Protein AF-A0A3M1T456-F1 (afdb_monomer)

Secondary structure (DSSP, 8-state):
-EEEEEETTTS-HHHHHHHHHHTTTTEEEEEEEETTEEEEEEEESSTTS-HHHHHHHHHHHHHHHHHHHHTT---

Foldseek 3Di:
DEKDWAFCVQFPPVLLVVLCVVCVVFWHWDWDDDPRTIIIDTDGPDPPDDRVVVVVVSNVSRNVSRVCVVVVDDD

pLDDT: mean 93.38, std 9.65, range [47.72, 98.25]

Mean predicted aligned error: 3.53 Å

Nearest PDB structures (foldseek):
  4grs-assembly1_C  TM=5.947E-01  e=6.777E-01  Thermotoga maritima MSB8
  4grs-assembly1_B  TM=5.942E-01  e=9.315E-01  Thermotoga maritima MSB8
  4grs-assembly1_D  TM=5.984E-01  e=1.280E+00  Thermotoga maritima MSB8
  4wit-assembly1_A  TM=6.803E-01  e=1.550E+00  Fusarium vanettenii 77-13-4
  3j9v-assembly1_b  TM=5.546E-01  e=1.280E+00  Saccharomyces cerevisiae

Sequence (75 aa):
MADLRLHHLVYSGRALEEASQAFAEVAEVEVRQQMPYFEVTLRAREADTDPEALRGEFANYVLALTIEERRGGHR

Radius of gyration: 12.05 Å; Cα contacts (8 Å, |Δi|>4): 105; chains: 1; bounding box: 30×17×34 Å

Structure (mmCIF, N/CA/C/O backbone):
data_AF-A0A3M1T456-F1
#
_entry.id   AF-A0A3M1T456-F1
#
loop_
_atom_site.group_PDB
_atom_site.id
_atom_site.type_symbol
_atom_site.label_atom_id
_atom_site.label_alt_id
_atom_site.label_comp_id
_atom_site.label_asym_id
_atom_site.label_entity_id
_atom_site.label_seq_id
_atom_site.pdbx_PDB_ins_code
_atom_site.Cartn_x
_atom_site.Cartn_y
_atom_site.Cartn_z
_atom_site.occupancy
_atom_site.B_iso_or_equiv
_atom_site.auth_seq_id
_atom_site.auth_comp_id
_atom_site.auth_asym_id
_atom_site.auth_atom_id
_atom_site.pdbx_PDB_model_num
ATOM 1 N N . MET A 1 1 ? 4.396 -2.538 -13.868 1.00 66.94 1 MET A N 1
ATOM 2 C CA . MET A 1 1 ? 3.284 -1.785 -13.249 1.00 66.94 1 MET A CA 1
ATOM 3 C C . MET A 1 1 ? 2.375 -2.797 -12.588 1.00 66.94 1 MET A C 1
ATOM 5 O O . MET A 1 1 ? 2.078 -3.797 -13.232 1.00 66.94 1 MET A O 1
ATOM 9 N N . ALA A 1 2 ? 2.007 -2.582 -11.330 1.00 79.31 2 ALA A N 1
ATOM 10 C CA . ALA A 1 2 ? 1.125 -3.473 -10.585 1.00 79.31 2 ALA A CA 1
ATOM 11 C C . ALA A 1 2 ? 0.001 -2.662 -9.936 1.00 79.31 2 ALA A C 1
ATOM 13 O O . ALA A 1 2 ? 0.275 -1.650 -9.294 1.00 79.31 2 ALA A O 1
ATOM 14 N N . ASP A 1 3 ? -1.240 -3.119 -10.096 1.00 92.75 3 ASP A N 1
ATOM 15 C CA . ASP A 1 3 ? -2.424 -2.431 -9.583 1.00 92.75 3 ASP A CA 1
ATOM 16 C C . ASP A 1 3 ? -3.044 -3.204 -8.413 1.00 92.75 3 ASP A C 1
ATOM 18 O O . ASP A 1 3 ? -3.175 -4.431 -8.444 1.00 92.75 3 ASP A O 1
ATOM 22 N N . LEU A 1 4 ? -3.437 -2.470 -7.375 1.00 95.38 4 LEU A N 1
ATOM 23 C CA . LEU A 1 4 ? -4.040 -2.963 -6.140 1.00 95.38 4 LEU A CA 1
ATOM 24 C C . LEU A 1 4 ? -5.373 -2.273 -5.882 1.00 95.38 4 LEU A C 1
ATOM 26 O O . LEU A 1 4 ? -5.528 -1.073 -6.096 1.00 95.38 4 LEU A O 1
ATOM 30 N N . ARG A 1 5 ? -6.319 -3.034 -5.329 1.00 97.00 5 ARG A N 1
ATOM 31 C CA . ARG A 1 5 ? -7.579 -2.508 -4.795 1.00 97.00 5 ARG A CA 1
ATOM 32 C C . ARG A 1 5 ? -7.700 -2.919 -3.337 1.00 97.00 5 ARG A C 1
ATOM 34 O O . ARG A 1 5 ? -7.945 -4.085 -3.035 1.00 97.00 5 ARG A O 1
ATOM 41 N N . LEU A 1 6 ? -7.521 -1.960 -2.437 1.00 97.19 6 LEU A N 1
ATOM 42 C CA . LEU A 1 6 ? -7.498 -2.183 -0.993 1.00 97.19 6 LEU A CA 1
ATOM 43 C C . LEU A 1 6 ? -8.787 -1.632 -0.378 1.00 97.19 6 LEU A C 1
ATOM 45 O O . LEU A 1 6 ? -9.073 -0.444 -0.471 1.00 97.19 6 LEU A O 1
ATOM 49 N N . HIS A 1 7 ? -9.622 -2.495 0.200 1.00 97.75 7 HIS A N 1
ATOM 50 C CA . HIS A 1 7 ? -10.946 -2.091 0.686 1.00 97.75 7 HIS A CA 1
ATOM 51 C C . HIS A 1 7 ? -10.841 -1.220 1.948 1.00 97.75 7 HIS A C 1
ATOM 53 O O . HIS A 1 7 ? -10.198 -1.626 2.916 1.00 97.75 7 HIS A O 1
ATOM 59 N N . HIS A 1 8 ? -11.537 -0.079 1.990 1.00 95.00 8 HIS A N 1
ATOM 60 C CA . HIS A 1 8 ? -11.447 0.897 3.094 1.00 95.00 8 HIS A CA 1
ATOM 61 C C . HIS A 1 8 ? -11.858 0.346 4.474 1.00 95.00 8 HIS A C 1
ATOM 63 O O . HIS A 1 8 ? -11.391 0.813 5.506 1.00 95.00 8 HIS A O 1
ATOM 69 N N . LEU A 1 9 ? -12.734 -0.665 4.520 1.00 95.44 9 LEU A N 1
ATOM 70 C CA . LEU A 1 9 ? -13.084 -1.341 5.782 1.00 95.44 9 LEU A CA 1
ATOM 71 C C . LEU A 1 9 ? -11.946 -2.207 6.344 1.00 95.44 9 LEU A C 1
ATOM 73 O O . LEU A 1 9 ? -11.937 -2.513 7.537 1.00 95.44 9 LEU A O 1
ATOM 77 N N . VAL A 1 10 ? -10.996 -2.627 5.508 1.00 96.69 10 VAL A N 1
ATOM 78 C CA . VAL A 1 10 ? -9.878 -3.496 5.908 1.00 96.69 10 VAL A CA 1
ATOM 79 C C . VAL A 1 10 ? -8.601 -2.690 6.082 1.00 96.69 10 VAL A C 1
ATOM 81 O O . VAL A 1 10 ? -7.902 -2.898 7.066 1.00 96.69 10 VAL A O 1
ATOM 84 N N . TYR A 1 11 ? -8.340 -1.759 5.169 1.00 97.12 11 TYR A N 1
ATOM 85 C CA . TYR A 1 11 ? -7.117 -0.967 5.102 1.00 97.12 11 TYR A CA 1
ATOM 86 C C . TYR A 1 11 ? -7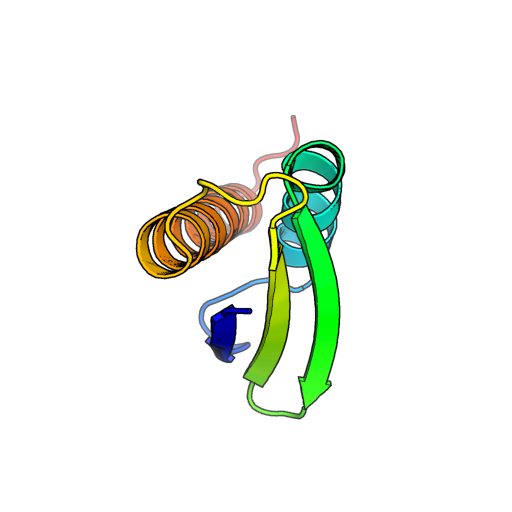.356 0.462 5.583 1.00 97.12 11 TYR A C 1
ATOM 88 O O . TYR A 1 11 ? -8.411 1.036 5.323 1.00 97.12 11 TYR A O 1
ATOM 96 N N . SER A 1 12 ? -6.375 1.038 6.273 1.00 95.81 12 SER A N 1
ATOM 97 C CA . SER A 1 12 ? -6.402 2.437 6.702 1.00 95.81 12 SER A CA 1
ATOM 98 C C . SER A 1 12 ? -5.742 3.344 5.667 1.00 95.81 12 SER A C 1
ATOM 100 O O . SER A 1 12 ? -4.700 3.001 5.112 1.00 95.81 12 SER A O 1
ATOM 102 N N . GLY A 1 13 ? -6.319 4.530 5.451 1.00 95.50 13 GLY A N 1
ATOM 103 C CA . GLY A 1 13 ? -5.697 5.566 4.624 1.00 95.50 13 GLY A CA 1
ATOM 104 C C . GLY A 1 13 ? -4.360 6.043 5.199 1.00 95.50 13 GLY A C 1
ATOM 105 O O . GLY A 1 13 ? -3.405 6.204 4.448 1.00 95.50 13 GLY A O 1
ATOM 106 N N . ARG A 1 14 ? -4.249 6.166 6.530 1.00 95.88 14 ARG A N 1
ATOM 107 C CA . ARG A 1 14 ? -3.002 6.570 7.199 1.00 95.88 14 ARG A CA 1
ATOM 108 C C . ARG A 1 14 ? -1.898 5.528 7.013 1.00 95.88 14 ARG A C 1
ATOM 110 O O . ARG A 1 14 ? -0.788 5.875 6.626 1.00 95.88 14 ARG A O 1
ATOM 117 N N . ALA A 1 15 ? -2.217 4.250 7.225 1.00 97.12 15 ALA A N 1
ATOM 118 C CA . ALA A 1 15 ? -1.291 3.144 6.973 1.00 97.12 15 ALA A CA 1
ATOM 119 C C . ALA A 1 15 ? -0.809 3.110 5.513 1.00 97.12 15 ALA A C 1
ATOM 121 O O . ALA A 1 15 ? 0.324 2.734 5.228 1.00 97.12 15 ALA A O 1
ATOM 122 N N . LEU A 1 16 ? -1.676 3.503 4.581 1.00 97.00 16 LEU A N 1
ATOM 123 C CA . LEU A 1 16 ? -1.374 3.539 3.159 1.00 97.00 16 LEU A CA 1
ATOM 124 C C . LEU A 1 16 ? -0.458 4.713 2.786 1.00 97.00 16 LEU A C 1
ATOM 126 O O . LEU A 1 16 ? 0.449 4.538 1.975 1.00 97.00 16 LEU A O 1
ATOM 130 N N . GLU A 1 17 ? -0.643 5.881 3.404 1.00 96.75 17 GLU A N 1
ATOM 131 C CA . GLU A 1 17 ? 0.282 7.017 3.286 1.00 96.75 17 GLU A CA 1
ATOM 132 C C . GLU A 1 17 ? 1.675 6.663 3.823 1.00 96.75 17 GLU A C 1
ATOM 134 O O . GLU A 1 17 ? 2.676 6.900 3.146 1.00 96.75 17 GLU A O 1
ATOM 139 N N . GLU A 1 18 ? 1.745 6.035 4.996 1.00 97.44 18 GLU A N 1
ATOM 140 C CA . GLU A 1 18 ? 3.007 5.605 5.607 1.00 97.44 18 GLU A CA 1
ATOM 141 C C . GLU A 1 18 ? 3.711 4.524 4.771 1.00 97.44 18 GLU A C 1
ATOM 143 O O . GLU A 1 18 ? 4.905 4.634 4.489 1.00 97.44 18 GLU A O 1
ATOM 148 N N . ALA A 1 19 ? 2.972 3.526 4.278 1.00 97.62 19 ALA A N 1
ATOM 149 C CA . ALA A 1 19 ? 3.512 2.528 3.356 1.00 97.62 19 ALA A CA 1
ATOM 150 C C . ALA A 1 19 ? 4.036 3.160 2.056 1.00 97.62 19 ALA A C 1
ATOM 152 O O . ALA A 1 19 ? 5.094 2.776 1.563 1.00 97.62 19 ALA A O 1
ATOM 153 N N . SER A 1 20 ? 3.331 4.159 1.514 1.00 97.62 20 SER A N 1
ATOM 154 C CA . SER A 1 20 ? 3.761 4.863 0.298 1.00 97.62 20 SER A CA 1
ATOM 155 C C . SER A 1 20 ? 5.100 5.578 0.493 1.00 97.62 20 SER A C 1
ATOM 157 O O . SER A 1 20 ? 5.919 5.599 -0.422 1.00 97.62 20 SER A O 1
ATOM 159 N N . GLN A 1 21 ? 5.353 6.122 1.688 1.00 97.62 21 GLN A N 1
ATOM 160 C CA . GLN A 1 21 ? 6.642 6.729 2.035 1.00 97.62 21 GLN A CA 1
ATOM 161 C C . GLN A 1 21 ? 7.740 5.672 2.194 1.00 97.62 21 GLN A C 1
ATOM 163 O O . GLN A 1 21 ? 8.825 5.843 1.644 1.00 97.62 21 GLN A O 1
ATOM 168 N N . ALA A 1 22 ? 7.451 4.564 2.883 1.00 97.56 22 ALA A N 1
ATOM 169 C CA . ALA A 1 22 ? 8.409 3.476 3.086 1.00 97.56 22 ALA A CA 1
ATOM 170 C C . ALA A 1 22 ? 8.864 2.825 1.765 1.00 97.56 22 ALA A C 1
ATOM 172 O O . ALA A 1 22 ? 10.004 2.383 1.654 1.00 97.56 22 ALA A O 1
ATOM 173 N N . PHE A 1 23 ? 7.996 2.800 0.751 1.00 96.94 23 PHE A N 1
ATOM 174 C CA . PHE A 1 23 ? 8.290 2.210 -0.558 1.00 96.94 23 PHE A CA 1
ATOM 175 C C . PHE A 1 23 ? 8.842 3.210 -1.587 1.00 96.94 23 PHE A C 1
ATOM 177 O O . PHE A 1 23 ? 9.171 2.800 -2.698 1.00 96.94 23 PHE A O 1
ATOM 184 N N . ALA A 1 24 ? 8.985 4.497 -1.250 1.00 95.50 24 ALA A N 1
ATOM 185 C CA . ALA A 1 24 ? 9.347 5.545 -2.214 1.00 95.50 24 ALA A CA 1
ATOM 186 C C . ALA A 1 24 ? 10.709 5.326 -2.909 1.00 95.50 24 ALA A C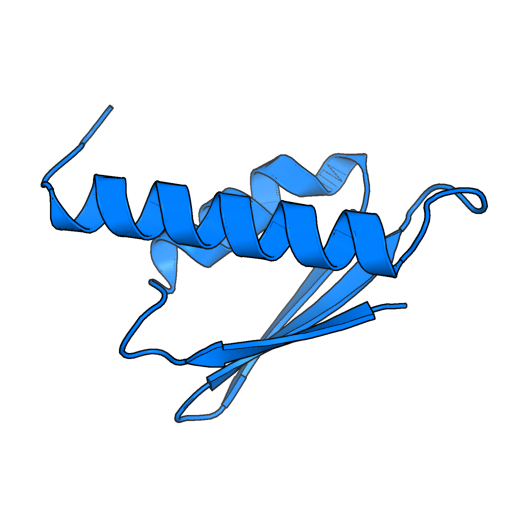 1
ATOM 188 O O . ALA A 1 24 ? 10.906 5.764 -4.051 1.00 95.50 24 ALA A O 1
ATOM 189 N N . GLU A 1 25 ? 11.642 4.646 -2.233 1.00 94.88 25 GLU A N 1
ATOM 190 C CA . GLU A 1 25 ? 12.969 4.313 -2.768 1.00 94.88 25 GLU A CA 1
ATOM 191 C C . GLU A 1 25 ? 12.931 3.178 -3.798 1.00 94.88 25 GLU A C 1
ATOM 193 O O . GLU A 1 25 ? 13.746 3.165 -4.717 1.00 94.88 25 GLU A O 1
ATOM 198 N N . VAL A 1 26 ? 11.968 2.259 -3.693 1.00 95.50 26 VAL A N 1
ATOM 199 C CA . VAL A 1 26 ? 11.883 1.061 -4.549 1.00 95.50 26 VAL A CA 1
ATOM 200 C C . VAL A 1 26 ? 10.784 1.164 -5.608 1.00 95.50 26 VAL A C 1
ATOM 202 O O . VAL A 1 26 ? 10.860 0.525 -6.660 1.00 95.50 26 VAL A O 1
ATOM 205 N N . ALA A 1 27 ? 9.771 2.000 -5.375 1.00 96.88 27 ALA A N 1
ATOM 206 C CA . ALA A 1 27 ? 8.641 2.171 -6.273 1.00 96.88 27 ALA A CA 1
ATOM 207 C C . ALA A 1 27 ? 8.078 3.599 -6.252 1.00 96.88 27 ALA A C 1
ATOM 209 O O . ALA A 1 27 ? 8.081 4.298 -5.242 1.00 96.88 27 ALA A O 1
ATOM 210 N N . GLU A 1 28 ? 7.526 4.016 -7.385 1.00 96.94 28 GLU A N 1
ATOM 211 C CA . GLU A 1 28 ? 6.556 5.105 -7.438 1.00 96.94 28 GLU A CA 1
ATOM 212 C C . GLU A 1 28 ? 5.181 4.554 -7.072 1.00 96.94 28 GLU A C 1
ATOM 214 O O . GLU A 1 28 ? 4.728 3.558 -7.645 1.00 96.94 28 GLU A O 1
ATOM 219 N N . VAL A 1 29 ? 4.529 5.213 -6.117 1.00 97.62 29 VAL A N 1
ATOM 220 C CA . VAL A 1 29 ? 3.221 4.824 -5.593 1.00 97.62 29 VAL A CA 1
ATOM 221 C C . VAL A 1 29 ? 2.220 5.925 -5.920 1.00 97.62 29 VAL A C 1
ATOM 223 O O . VAL A 1 29 ? 2.334 7.046 -5.428 1.00 97.62 29 VAL A O 1
ATOM 226 N N . GLU A 1 30 ? 1.230 5.612 -6.751 1.00 97.31 30 GLU A N 1
ATOM 227 C CA . GLU A 1 30 ? 0.082 6.483 -6.997 1.00 97.31 30 GLU A CA 1
ATOM 228 C C . GLU A 1 30 ? -1.135 5.915 -6.268 1.00 97.31 30 GLU A C 1
ATOM 230 O O . GLU A 1 30 ? -1.482 4.749 -6.445 1.00 97.31 30 GLU A O 1
ATOM 235 N N . VAL A 1 31 ? -1.806 6.745 -5.469 1.00 96.50 31 VAL A N 1
ATOM 236 C CA . VAL A 1 31 ? -2.990 6.354 -4.697 1.00 96.50 31 VAL A CA 1
ATOM 237 C C . VAL A 1 31 ? -4.184 7.182 -5.142 1.00 96.50 31 VAL A C 1
ATOM 239 O O . VAL A 1 31 ? -4.130 8.412 -5.163 1.00 96.50 31 VAL A O 1
ATOM 242 N N . ARG A 1 32 ? -5.298 6.514 -5.434 1.00 96.25 32 ARG A N 1
ATOM 243 C CA . ARG A 1 32 ? -6.597 7.140 -5.687 1.00 96.25 32 ARG A CA 1
ATOM 244 C C . ARG A 1 32 ? -7.621 6.600 -4.706 1.00 96.25 32 ARG A C 1
ATOM 246 O O . ARG A 1 32 ? -7.822 5.395 -4.585 1.00 96.25 32 ARG A O 1
ATOM 253 N N . GLN A 1 33 ? -8.292 7.503 -4.002 1.00 94.62 33 GLN A N 1
ATOM 254 C CA . GLN A 1 33 ? -9.414 7.132 -3.147 1.00 94.62 33 GLN A CA 1
A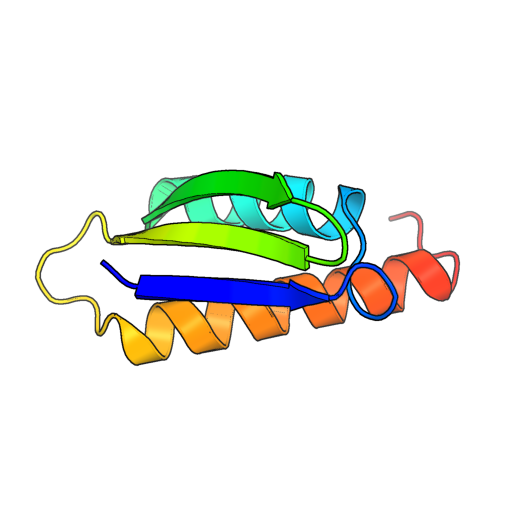TOM 255 C C . GLN A 1 33 ? -10.673 7.035 -4.010 1.00 94.62 33 GLN A C 1
ATOM 257 O O . GLN A 1 33 ? -11.188 8.049 -4.479 1.00 94.62 33 GLN A O 1
ATOM 262 N N . GLN A 1 34 ? -11.167 5.817 -4.230 1.00 93.88 34 GLN A N 1
ATOM 263 C CA . GLN A 1 34 ? -12.384 5.564 -4.993 1.00 93.88 34 GLN A CA 1
ATOM 264 C C . GLN A 1 34 ? -13.261 4.564 -4.247 1.00 93.88 34 GLN A C 1
ATOM 266 O O . GLN A 1 34 ? -13.125 3.348 -4.386 1.00 93.88 34 GLN A O 1
ATOM 271 N N . MET A 1 35 ? -14.183 5.092 -3.439 1.00 91.62 35 MET A N 1
ATOM 272 C CA . MET A 1 35 ? -15.013 4.278 -2.554 1.00 91.62 35 MET A CA 1
ATOM 273 C C . MET A 1 35 ? -15.714 3.133 -3.312 1.00 91.62 35 MET A C 1
ATOM 275 O O . MET A 1 35 ? -16.310 3.371 -4.364 1.00 91.62 35 MET A O 1
ATOM 279 N N . PRO A 1 36 ? -15.666 1.892 -2.786 1.00 95.44 36 PRO A N 1
ATOM 280 C CA . PRO A 1 36 ? -15.202 1.521 -1.445 1.00 95.44 36 PRO A CA 1
ATOM 281 C C . PRO A 1 36 ? -13.712 1.107 -1.356 1.00 95.44 36 PRO A C 1
ATOM 283 O O . PRO A 1 36 ? -13.326 0.432 -0.399 1.00 95.44 36 PRO A O 1
ATOM 286 N N . TYR A 1 37 ? -12.863 1.473 -2.312 1.00 97.62 37 TYR A N 1
ATOM 287 C CA . TYR A 1 37 ? -11.459 1.056 -2.360 1.00 97.62 37 TYR A CA 1
ATOM 288 C C . TYR A 1 37 ? -10.477 2.235 -2.346 1.00 97.62 37 TYR A C 1
ATOM 290 O O . TYR A 1 37 ? -10.775 3.346 -2.780 1.00 97.62 37 TYR A O 1
ATOM 298 N N . PHE A 1 38 ? -9.264 1.954 -1.891 1.00 97.56 38 PHE A N 1
ATOM 299 C CA . PHE A 1 38 ? -8.062 2.646 -2.328 1.00 97.56 38 PHE A CA 1
ATOM 300 C C . PHE A 1 38 ? -7.536 1.906 -3.559 1.00 97.56 38 PHE A C 1
ATOM 302 O O . PHE A 1 38 ? -7.225 0.714 -3.477 1.00 97.56 38 PHE A O 1
ATOM 309 N N . GLU A 1 39 ? -7.483 2.586 -4.697 1.00 97.50 39 GLU A N 1
ATOM 310 C CA . GLU A 1 39 ? -6.818 2.084 -5.896 1.00 97.50 39 GLU A CA 1
ATOM 311 C C . GLU A 1 39 ? -5.364 2.545 -5.858 1.00 97.50 39 GLU A C 1
ATOM 313 O O . GLU A 1 39 ? -5.094 3.742 -5.743 1.00 97.50 39 GLU A O 1
ATOM 318 N N . VAL A 1 40 ? -4.432 1.598 -5.894 1.00 97.56 40 VAL A N 1
ATOM 319 C CA . VAL A 1 40 ? -2.998 1.877 -5.805 1.00 97.56 40 VAL A CA 1
ATOM 320 C C . VAL A 1 40 ? -2.310 1.334 -7.043 1.00 97.56 40 VAL A C 1
ATOM 322 O O . VAL A 1 40 ? -2.444 0.151 -7.350 1.00 97.56 40 VAL A O 1
ATOM 325 N N . THR A 1 41 ? -1.547 2.181 -7.721 1.00 97.56 41 THR A N 1
ATOM 326 C CA . THR A 1 41 ? -0.680 1.790 -8.833 1.00 97.56 41 THR A CA 1
ATOM 327 C C . THR A 1 41 ? 0.768 1.886 -8.375 1.00 97.56 41 THR A C 1
ATOM 329 O O . THR A 1 41 ? 1.222 2.938 -7.925 1.00 97.56 41 THR A O 1
ATOM 332 N N . LEU A 1 42 ? 1.497 0.781 -8.513 1.00 97.25 42 LEU A N 1
ATOM 333 C CA . LEU A 1 42 ? 2.915 0.665 -8.192 1.00 97.25 42 LEU A CA 1
ATOM 334 C C . LEU A 1 42 ? 3.733 0.574 -9.482 1.00 97.25 42 LEU A C 1
ATOM 336 O O . LEU A 1 42 ? 3.480 -0.276 -10.352 1.00 97.25 42 LEU A O 1
ATOM 340 N N . ARG A 1 43 ? 4.752 1.422 -9.604 1.00 96.31 43 ARG A N 1
ATOM 341 C CA . ARG A 1 43 ? 5.766 1.328 -10.660 1.00 96.31 43 ARG A CA 1
ATOM 342 C C . ARG A 1 43 ? 7.127 1.128 -10.010 1.00 96.31 43 ARG A C 1
ATOM 344 O O . ARG A 1 43 ? 7.632 2.035 -9.362 1.00 96.31 43 ARG A O 1
ATOM 351 N N . ALA A 1 44 ? 7.697 -0.064 -10.171 1.00 96.25 44 ALA A N 1
ATOM 352 C CA . ALA A 1 44 ? 9.048 -0.345 -9.703 1.00 96.25 44 ALA A CA 1
ATOM 353 C C . ALA A 1 44 ? 10.048 0.624 -10.345 1.00 96.25 44 ALA A C 1
ATOM 355 O O . ALA A 1 44 ? 9.917 0.959 -11.527 1.00 96.25 44 ALA A O 1
ATOM 356 N N . ARG A 1 45 ? 11.032 1.070 -9.564 1.00 94.12 45 ARG A N 1
ATOM 357 C CA . ARG A 1 45 ? 12.132 1.897 -10.076 1.00 94.12 45 ARG A CA 1
ATOM 358 C C . ARG A 1 45 ? 13.210 1.060 -10.757 1.00 94.12 45 ARG A C 1
ATOM 360 O O . ARG A 1 45 ? 13.843 1.536 -11.696 1.00 94.12 45 ARG A O 1
ATOM 367 N N . GLU A 1 46 ? 13.393 -0.178 -10.312 1.00 94.06 46 GLU A N 1
ATOM 368 C CA . GLU A 1 46 ? 14.310 -1.133 -10.926 1.00 94.06 46 GLU A CA 1
ATOM 369 C C . GLU A 1 46 ? 13.575 -2.004 -11.952 1.00 94.06 46 GLU A C 1
ATOM 371 O O . GLU A 1 46 ? 12.453 -2.457 -11.725 1.00 94.06 46 GLU A O 1
ATOM 376 N N . ALA A 1 47 ? 14.214 -2.241 -13.100 1.00 88.06 47 ALA A N 1
ATOM 377 C CA . ALA A 1 47 ? 13.606 -2.983 -14.206 1.00 88.06 47 ALA A CA 1
ATOM 378 C C . ALA A 1 47 ? 13.394 -4.475 -13.890 1.00 88.06 47 ALA A C 1
ATOM 380 O O . ALA A 1 47 ? 12.462 -5.078 -14.418 1.00 88.06 47 ALA A O 1
ATOM 381 N N . ASP A 1 48 ? 14.231 -5.041 -13.015 1.00 92.00 48 ASP A N 1
ATOM 382 C CA . ASP A 1 48 ? 14.231 -6.469 -12.678 1.00 92.00 48 ASP A CA 1
ATOM 383 C C . ASP A 1 48 ? 13.342 -6.802 -11.464 1.00 92.00 48 ASP A C 1
ATOM 385 O O . ASP A 1 48 ? 13.254 -7.960 -11.052 1.00 92.00 48 ASP A O 1
ATOM 389 N N . THR A 1 49 ? 12.661 -5.810 -10.878 1.00 92.75 49 THR A N 1
ATOM 390 C CA . THR A 1 49 ? 11.712 -6.050 -9.786 1.00 92.75 49 THR A CA 1
ATOM 391 C C . THR A 1 49 ? 10.483 -6.793 -10.300 1.00 92.75 49 THR A C 1
ATOM 393 O O . THR A 1 49 ? 9.762 -6.290 -11.164 1.00 92.75 49 THR A O 1
ATOM 396 N N . ASP A 1 50 ? 10.190 -7.953 -9.708 1.00 94.06 50 ASP A N 1
ATOM 397 C CA . ASP A 1 50 ? 8.950 -8.685 -9.968 1.00 94.06 50 ASP A CA 1
ATOM 398 C C . ASP A 1 50 ? 7.730 -7.851 -9.518 1.00 94.06 50 ASP A C 1
ATOM 400 O O . ASP A 1 50 ? 7.561 -7.591 -8.318 1.00 94.06 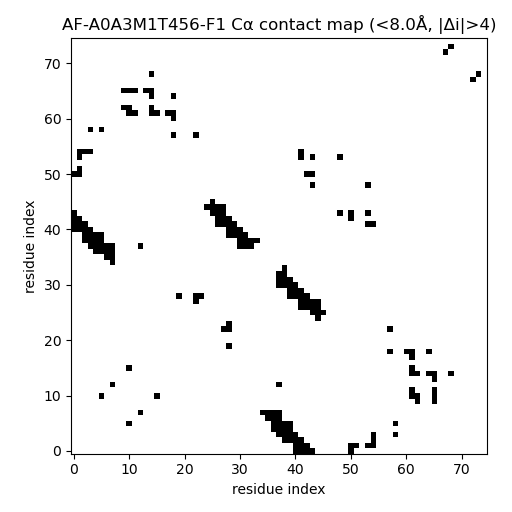50 ASP A O 1
ATOM 404 N N . PRO A 1 51 ? 6.848 -7.439 -10.452 1.00 92.25 51 PRO A N 1
ATOM 405 C CA . PRO A 1 51 ? 5.676 -6.641 -10.121 1.00 92.25 51 PRO A CA 1
ATOM 406 C C . PRO A 1 51 ? 4.715 -7.331 -9.146 1.00 92.25 51 PRO A C 1
ATOM 408 O O . PRO A 1 51 ? 4.071 -6.642 -8.358 1.00 92.25 51 PRO A O 1
ATOM 411 N N . GLU A 1 52 ? 4.597 -8.662 -9.181 1.00 93.69 52 GLU A N 1
ATOM 412 C CA . GLU A 1 52 ? 3.693 -9.410 -8.297 1.00 93.69 52 GLU A CA 1
ATOM 413 C C . GLU A 1 52 ? 4.233 -9.476 -6.866 1.00 93.69 52 GLU A C 1
ATOM 415 O O . GLU A 1 52 ? 3.475 -9.277 -5.911 1.00 93.69 52 GLU A O 1
ATOM 420 N N . ALA A 1 53 ? 5.546 -9.678 -6.715 1.00 94.88 53 ALA A N 1
ATOM 421 C CA . ALA A 1 53 ? 6.214 -9.640 -5.418 1.00 94.88 53 ALA A CA 1
ATOM 422 C C . ALA A 1 53 ? 6.081 -8.254 -4.770 1.00 94.88 53 ALA A C 1
ATOM 424 O O . ALA A 1 53 ? 5.596 -8.156 -3.642 1.00 94.88 53 ALA A O 1
ATOM 425 N N . LEU A 1 54 ? 6.389 -7.186 -5.520 1.00 95.94 54 LEU A N 1
ATOM 426 C CA . LEU A 1 54 ? 6.236 -5.801 -5.060 1.00 95.94 54 LEU A CA 1
ATOM 427 C C . LEU A 1 54 ? 4.793 -5.512 -4.620 1.00 95.94 54 LEU A C 1
ATOM 429 O O . LEU A 1 54 ? 4.556 -4.889 -3.584 1.00 95.94 54 LEU A O 1
ATOM 433 N N . ARG A 1 55 ? 3.816 -6.003 -5.390 1.00 96.06 55 ARG A N 1
ATOM 434 C CA . ARG A 1 55 ? 2.393 -5.852 -5.083 1.00 96.06 55 ARG A CA 1
ATOM 435 C C . ARG A 1 55 ? 2.012 -6.526 -3.766 1.00 96.06 55 ARG A C 1
ATOM 437 O O .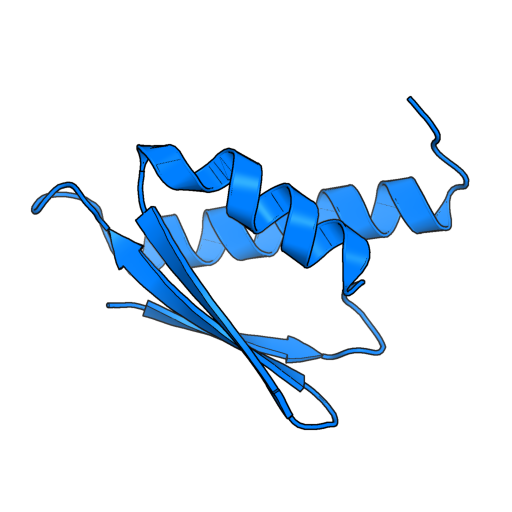 ARG A 1 55 ? 1.316 -5.929 -2.942 1.00 96.06 55 ARG A O 1
ATOM 444 N N . GLY A 1 56 ? 2.425 -7.779 -3.590 1.00 96.62 56 GLY A N 1
ATOM 445 C CA . GLY A 1 56 ? 2.136 -8.556 -2.388 1.00 96.62 56 GLY A CA 1
ATOM 446 C C . GLY A 1 56 ? 2.795 -7.958 -1.150 1.00 96.62 56 GLY A C 1
ATOM 447 O O . GLY A 1 56 ? 2.147 -7.819 -0.112 1.00 96.62 56 GLY A O 1
ATOM 448 N N . GLU A 1 57 ? 4.056 -7.552 -1.272 1.00 97.62 57 GLU A N 1
ATOM 449 C CA . GLU A 1 57 ? 4.816 -6.948 -0.182 1.00 97.62 57 GLU A CA 1
ATOM 450 C C . GLU A 1 57 ? 4.195 -5.624 0.271 1.00 97.62 57 GLU A C 1
ATOM 452 O O . GLU A 1 57 ? 3.907 -5.462 1.459 1.00 97.62 57 GLU A O 1
ATOM 457 N N . PHE A 1 58 ? 3.871 -4.733 -0.671 1.00 98.19 58 PHE A N 1
ATOM 458 C CA . PHE A 1 58 ? 3.205 -3.466 -0.368 1.00 98.19 58 PHE A CA 1
ATOM 459 C C . PHE A 1 58 ? 1.868 -3.684 0.356 1.00 98.19 58 PHE A C 1
ATOM 461 O O . PHE A 1 58 ? 1.615 -3.092 1.406 1.00 98.19 58 PHE A O 1
ATOM 468 N N . ALA A 1 59 ? 1.011 -4.575 -0.157 1.00 97.94 59 ALA A N 1
ATOM 469 C CA . ALA A 1 59 ? -0.292 -4.848 0.451 1.00 97.94 59 ALA A CA 1
ATOM 47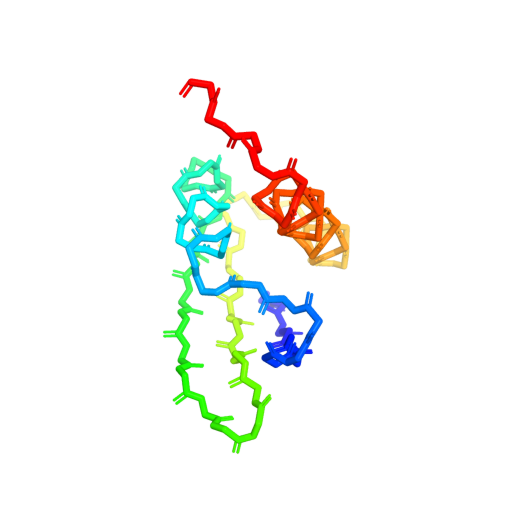0 C C . ALA A 1 59 ? -0.174 -5.449 1.864 1.00 97.94 59 ALA A C 1
ATOM 472 O O . ALA A 1 59 ? -0.958 -5.096 2.751 1.00 97.94 59 ALA A O 1
ATOM 473 N N . ASN A 1 60 ? 0.803 -6.329 2.092 1.00 98.25 60 ASN A N 1
ATOM 474 C CA . ASN A 1 60 ? 1.065 -6.910 3.408 1.00 98.25 60 ASN A CA 1
ATOM 475 C C . ASN A 1 60 ? 1.575 -5.860 4.398 1.00 98.25 60 ASN A C 1
ATOM 477 O O . ASN A 1 60 ? 1.134 -5.843 5.549 1.00 98.25 60 ASN A O 1
ATOM 481 N N . TYR A 1 61 ? 2.449 -4.960 3.949 1.00 98.25 61 TYR A N 1
ATOM 482 C C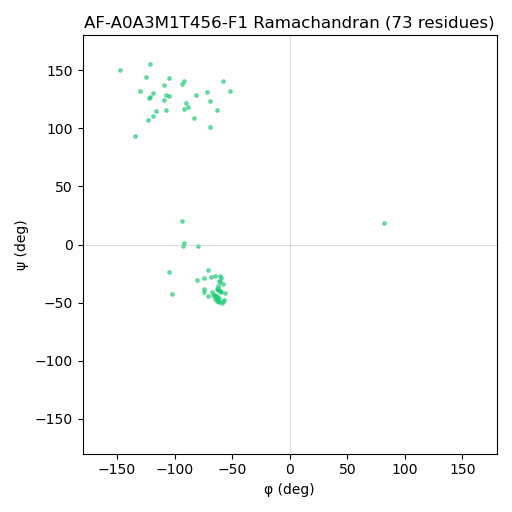A . TYR A 1 61 ? 2.971 -3.876 4.774 1.00 98.25 61 TYR A CA 1
ATOM 483 C C . TYR A 1 61 ? 1.857 -2.915 5.215 1.00 98.25 61 TYR A C 1
ATOM 485 O O . TYR A 1 61 ? 1.705 -2.641 6.407 1.00 98.25 61 TYR A O 1
ATOM 493 N N . VAL A 1 62 ? 0.989 -2.489 4.286 1.00 98.19 62 VAL A N 1
ATOM 494 C CA . VAL A 1 62 ? -0.169 -1.633 4.612 1.00 98.19 62 VAL A CA 1
ATOM 495 C C . VAL A 1 62 ? -1.110 -2.341 5.595 1.00 98.19 62 VAL A C 1
ATOM 497 O O . VAL A 1 62 ? -1.648 -1.714 6.512 1.00 98.19 62 VAL A O 1
ATOM 500 N N . LEU A 1 63 ? -1.328 -3.652 5.428 1.00 98.00 63 LEU A N 1
ATOM 501 C CA . LEU A 1 63 ? -2.165 -4.431 6.341 1.00 98.00 63 LEU A CA 1
ATOM 502 C C . LEU A 1 63 ? -1.566 -4.469 7.753 1.00 98.00 63 LEU A C 1
ATOM 504 O O . LEU A 1 63 ? -2.299 -4.265 8.721 1.00 98.00 63 LEU A O 1
ATOM 508 N N . ALA A 1 64 ? -0.256 -4.695 7.874 1.00 97.88 64 ALA A N 1
ATOM 509 C CA . ALA A 1 64 ? 0.443 -4.700 9.156 1.00 97.88 64 ALA A CA 1
ATOM 510 C C . ALA A 1 64 ? 0.295 -3.352 9.879 1.00 97.88 64 ALA A C 1
ATOM 512 O O . ALA A 1 64 ? -0.191 -3.323 11.010 1.00 97.88 64 ALA A O 1
ATOM 513 N N . LEU A 1 65 ? 0.580 -2.243 9.191 1.00 97.62 65 LEU A N 1
ATOM 514 C CA . LEU A 1 65 ? 0.396 -0.894 9.734 1.00 97.62 65 LEU A CA 1
ATOM 515 C C . LEU A 1 65 ? -1.061 -0.614 10.123 1.00 97.62 65 LEU A C 1
ATOM 517 O O . LEU A 1 65 ? -1.334 -0.062 11.186 1.00 97.62 65 LEU A O 1
ATOM 521 N N . THR A 1 66 ? -2.023 -1.061 9.310 1.00 97.56 66 THR A N 1
ATOM 522 C CA . THR A 1 66 ? -3.449 -0.910 9.636 1.00 97.56 66 THR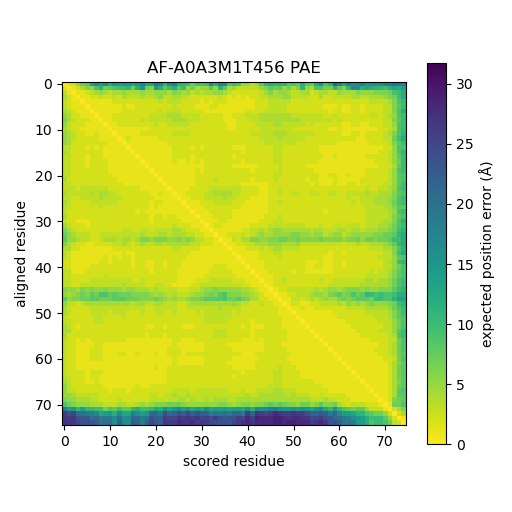 A CA 1
ATOM 523 C C . THR A 1 66 ? -3.816 -1.658 10.923 1.00 97.56 66 THR A C 1
ATOM 525 O O . THR A 1 66 ? -4.615 -1.171 11.726 1.00 97.56 66 THR A O 1
ATOM 528 N N . ILE A 1 67 ? -3.255 -2.852 11.136 1.00 96.75 67 ILE A N 1
ATOM 529 C CA . ILE A 1 67 ? -3.469 -3.633 12.361 1.00 96.75 67 ILE A CA 1
ATOM 530 C C . ILE A 1 67 ? -2.854 -2.918 13.570 1.00 96.75 67 ILE A C 1
ATOM 532 O O . ILE A 1 67 ? -3.491 -2.868 14.624 1.00 96.75 67 ILE A O 1
ATOM 536 N N . GLU A 1 68 ? -1.647 -2.370 13.436 1.00 95.50 68 GLU A N 1
ATOM 537 C CA . GLU A 1 68 ? -0.972 -1.619 14.501 1.00 95.50 68 GLU A CA 1
ATOM 538 C C . GLU A 1 68 ? -1.746 -0.356 14.892 1.00 95.50 68 GLU A C 1
ATOM 540 O O . GLU A 1 68 ? -2.022 -0.146 16.077 1.00 95.50 68 GLU A O 1
ATOM 545 N N . GLU A 1 69 ? -2.199 0.416 13.904 1.00 92.81 69 GLU A N 1
ATOM 546 C CA . GLU A 1 69 ? -3.025 1.607 14.112 1.00 92.81 69 GLU A CA 1
ATOM 547 C C . GLU A 1 69 ? -4.309 1.264 14.881 1.00 92.81 69 GLU A C 1
ATOM 549 O O . GLU A 1 69 ? -4.628 1.891 15.893 1.00 92.81 69 GLU A O 1
ATOM 554 N N . ARG A 1 70 ? 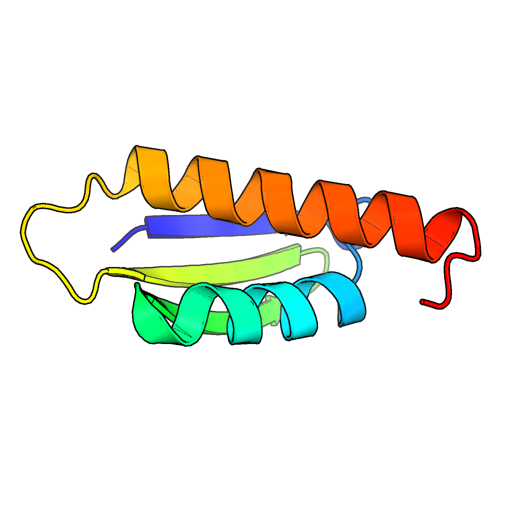-5.022 0.210 14.462 1.00 92.25 70 ARG A N 1
ATOM 555 C CA . ARG A 1 70 ? -6.265 -0.238 15.118 1.00 92.25 70 ARG A CA 1
ATOM 556 C C . ARG A 1 70 ? -6.052 -0.744 16.539 1.00 92.25 70 ARG A C 1
ATOM 558 O O . ARG A 1 70 ? -6.975 -0.689 17.348 1.00 92.25 70 ARG A O 1
ATOM 565 N N . ARG A 1 71 ? -4.860 -1.250 16.851 1.00 91.69 71 ARG A N 1
ATOM 566 C CA . ARG A 1 71 ? -4.483 -1.678 18.206 1.00 91.69 71 ARG A CA 1
ATOM 567 C C . ARG A 1 71 ? -4.095 -0.505 19.113 1.00 91.69 71 ARG A C 1
ATOM 569 O O . ARG A 1 71 ? -3.810 -0.740 20.283 1.00 91.69 71 ARG A O 1
ATOM 576 N N . GLY A 1 72 ? -4.112 0.733 18.611 1.00 79.56 72 GLY A N 1
ATOM 577 C CA . GLY A 1 72 ? -3.720 1.925 19.364 1.00 79.56 72 GLY A CA 1
ATOM 578 C C . GLY A 1 72 ? -2.207 2.148 19.407 1.00 79.56 72 GLY A C 1
ATOM 579 O O . GLY A 1 72 ? -1.726 2.873 20.275 1.00 79.56 72 GLY A O 1
ATOM 580 N N . GLY A 1 73 ? -1.448 1.527 18.499 1.00 60.56 73 GLY A N 1
ATOM 581 C CA . GLY A 1 73 ? -0.007 1.721 18.395 1.00 60.56 73 GLY A CA 1
ATOM 582 C C . GLY A 1 73 ? 0.323 3.124 17.894 1.00 60.56 73 GLY A C 1
ATOM 583 O O . GLY A 1 73 ? 0.232 3.406 16.705 1.00 60.56 73 GLY A O 1
ATOM 584 N N . HIS A 1 74 ? 0.700 4.017 18.804 1.00 47.72 74 HIS A N 1
ATOM 585 C CA . HIS A 1 74 ? 1.641 5.088 18.493 1.00 47.72 74 HIS A CA 1
ATOM 586 C C . HIS A 1 74 ? 3.029 4.547 18.832 1.00 47.72 74 HIS A C 1
ATOM 588 O O . HIS A 1 74 ? 3.283 4.195 19.985 1.00 47.72 74 HIS A O 1
ATOM 594 N N . ARG A 1 75 ? 3.892 4.426 17.825 1.00 48.84 75 ARG A N 1
ATOM 595 C CA . ARG A 1 75 ? 5.329 4.538 18.062 1.00 48.84 75 ARG A CA 1
ATOM 596 C C . ARG A 1 75 ? 5.697 6.012 18.079 1.00 48.84 75 ARG A C 1
ATOM 598 O O . ARG A 1 75 ? 5.096 6.760 17.277 1.00 48.84 75 ARG A O 1
#

Solvent-accessible surface area (backbone atoms only — not comparable to full-atom values): 4218 Å² total; per-residue (Å²): 111,33,81,46,78,43,44,55,93,76,37,41,70,66,24,44,54,53,42,45,60,76,38,51,87,56,24,50,70,47,79,43,89,50,86,70,26,37,40,36,41,38,35,61,70,52,91,84,58,56,44,66,58,55,47,52,52,52,54,51,50,21,43,51,42,24,51,39,50,75,71,67,56,77,131